Protein AF-A0AA88XPP2-F1 (afdb_monomer_lite)

pLDDT: mean 93.09, std 8.38, range [53.91, 98.62]

Sequence (97 aa):
MEKDGGGWTVIQRRMNGKVDFYRPWIDYKKGFGAVIGEHWLGNEAIHEISAHGHYEIRFDLVDFDGTKAYAKYGTFRVENEANGYRLKTSGYSGNSG

Structure (mmCIF, N/CA/C/O backbone):
data_AF-A0AA88XPP2-F1
#
_entry.id   AF-A0AA88XPP2-F1
#
loop_
_atom_site.group_PDB
_atom_site.id
_atom_site.type_symbol
_atom_site.label_atom_id
_atom_site.label_alt_id
_atom_site.label_comp_id
_atom_site.label_asym_id
_atom_site.label_entity_id
_atom_site.label_seq_id
_atom_site.pdbx_PDB_ins_code
_atom_site.Cartn_x
_atom_site.Cartn_y
_atom_site.Cartn_z
_atom_site.occupancy
_atom_site.B_iso_or_equiv
_atom_site.auth_seq_id
_atom_site.auth_comp_id
_atom_site.auth_asym_id
_atom_site.auth_atom_id
_atom_site.pdbx_PDB_model_num
ATOM 1 N N . MET A 1 1 ? -14.441 10.832 -0.614 1.00 53.91 1 MET A N 1
ATOM 2 C CA . MET A 1 1 ? -13.121 11.442 -0.345 1.00 53.91 1 MET A CA 1
ATOM 3 C C . MET A 1 1 ? -13.016 11.947 1.103 1.00 53.91 1 MET A C 1
ATOM 5 O O . MET A 1 1 ? -12.198 12.809 1.367 1.00 53.91 1 MET A O 1
ATOM 9 N N . GLU A 1 2 ? -13.778 11.399 2.063 1.00 61.78 2 GLU A N 1
ATOM 10 C CA . GLU A 1 2 ? -13.967 12.034 3.388 1.00 61.78 2 GLU A CA 1
ATOM 11 C C . GLU A 1 2 ? -13.645 11.109 4.578 1.00 61.78 2 GLU A C 1
ATOM 13 O O . GLU A 1 2 ? -14.231 11.239 5.648 1.00 61.78 2 GLU A O 1
ATOM 18 N N . LYS A 1 3 ? -12.739 10.136 4.423 1.00 67.44 3 LYS A N 1
ATOM 19 C CA . LYS A 1 3 ? -12.227 9.404 5.595 1.00 67.44 3 LYS A CA 1
ATOM 20 C C . LYS A 1 3 ? -11.094 10.198 6.234 1.00 67.44 3 LYS A C 1
ATOM 22 O O . LYS A 1 3 ? -10.218 10.660 5.511 1.00 67.44 3 LYS A O 1
ATOM 27 N N . ASP A 1 4 ? -11.134 10.357 7.555 1.00 69.62 4 ASP A N 1
ATOM 28 C CA . ASP A 1 4 ? -10.114 11.040 8.367 1.00 69.62 4 ASP A CA 1
ATOM 29 C C . ASP A 1 4 ? -9.651 12.397 7.801 1.00 69.62 4 ASP A C 1
ATOM 31 O O . ASP A 1 4 ? -8.460 12.669 7.718 1.00 69.62 4 ASP A O 1
ATOM 35 N N . GLY A 1 5 ? -10.584 13.245 7.360 1.00 79.50 5 GLY A N 1
ATOM 36 C CA . GLY A 1 5 ? -10.249 14.570 6.815 1.00 79.50 5 GLY A CA 1
ATOM 37 C C . GLY A 1 5 ? -9.778 14.583 5.353 1.00 79.50 5 GLY A C 1
ATOM 38 O O . GLY A 1 5 ? -9.497 15.654 4.822 1.00 79.50 5 GLY A O 1
ATOM 39 N N . GLY A 1 6 ? -9.759 13.434 4.668 1.00 84.75 6 GLY A N 1
ATOM 40 C CA . GLY A 1 6 ? -9.410 13.344 3.247 1.00 84.75 6 GLY A CA 1
ATOM 41 C C . GLY A 1 6 ? -7.899 13.295 2.991 1.00 84.75 6 GLY A C 1
ATOM 42 O O . GLY A 1 6 ? -7.127 12.919 3.862 1.00 84.75 6 GLY A O 1
ATOM 43 N N . GLY A 1 7 ? -7.473 13.589 1.757 1.00 88.19 7 GLY A N 1
ATOM 44 C CA . GLY A 1 7 ? -6.050 13.556 1.367 1.00 88.19 7 GLY A CA 1
ATOM 45 C C . GLY A 1 7 ? -5.457 12.157 1.142 1.00 88.19 7 GLY A C 1
ATOM 46 O O . GLY A 1 7 ? -4.266 12.027 0.874 1.00 88.19 7 GLY A O 1
ATOM 47 N N . TRP A 1 8 ? -6.279 11.109 1.218 1.00 92.69 8 TRP A N 1
ATOM 48 C CA . TRP A 1 8 ? -5.837 9.727 1.045 1.00 92.69 8 TRP A CA 1
ATOM 49 C C . TRP A 1 8 ? -5.696 9.330 -0.422 1.00 92.69 8 TRP A C 1
ATOM 51 O O . TRP A 1 8 ? -6.671 9.335 -1.179 1.00 92.69 8 TRP A O 1
ATOM 61 N N . THR A 1 9 ? -4.503 8.870 -0.786 1.00 94.00 9 THR A N 1
ATOM 62 C CA . THR A 1 9 ? -4.272 8.127 -2.028 1.00 94.00 9 THR A CA 1
ATOM 63 C C . THR A 1 9 ? -4.614 6.658 -1.808 1.00 94.00 9 THR A C 1
ATOM 65 O O . THR A 1 9 ? -4.023 5.989 -0.961 1.00 94.00 9 THR A O 1
ATOM 68 N N . VAL A 1 10 ? -5.562 6.131 -2.582 1.00 95.62 10 VAL A N 1
ATOM 69 C CA . VAL A 1 10 ? -5.912 4.706 -2.542 1.00 95.62 10 VAL A CA 1
ATOM 70 C C . VAL A 1 10 ? -4.886 3.930 -3.363 1.00 95.62 10 VAL A C 1
ATOM 72 O O . VAL A 1 10 ? -4.827 4.087 -4.577 1.00 95.62 10 VAL A O 1
ATOM 75 N N . ILE A 1 11 ? -4.075 3.104 -2.698 1.00 96.56 11 ILE A N 1
ATOM 76 C CA . ILE A 1 11 ? -3.053 2.278 -3.365 1.00 96.56 11 ILE A CA 1
ATOM 77 C C . ILE A 1 11 ? -3.555 0.868 -3.712 1.00 96.56 11 ILE A C 1
ATOM 79 O O . ILE A 1 11 ? -2.994 0.195 -4.576 1.00 96.56 11 ILE A O 1
ATOM 83 N N . GLN A 1 12 ? -4.611 0.411 -3.034 1.00 97.56 12 GLN A N 1
ATOM 84 C CA . GLN A 1 12 ? -5.254 -0.878 -3.258 1.00 97.56 12 GLN A CA 1
ATOM 85 C C . GLN A 1 12 ? -6.739 -0.782 -2.926 1.00 97.56 12 GLN A C 1
ATOM 87 O O . GLN A 1 12 ? -7.121 -0.103 -1.970 1.00 97.56 12 GLN A O 1
ATOM 92 N N . ARG A 1 13 ? -7.576 -1.488 -3.693 1.00 96.81 13 ARG A N 1
ATOM 93 C CA . ARG A 1 13 ? -8.989 -1.672 -3.348 1.00 96.81 13 ARG A CA 1
ATOM 94 C C . ARG A 1 13 ? -9.498 -3.056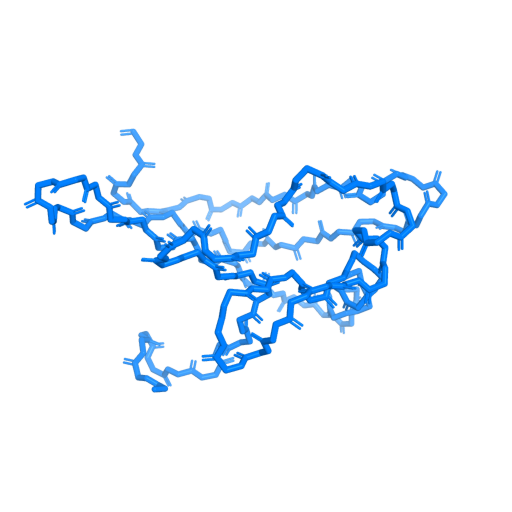 -3.737 1.00 96.81 13 ARG A C 1
ATOM 96 O O . ARG A 1 13 ? -9.310 -3.485 -4.874 1.00 96.81 13 ARG A O 1
ATOM 103 N N . ARG A 1 14 ? -10.225 -3.705 -2.820 1.00 95.62 14 ARG A N 1
ATOM 104 C CA . ARG A 1 14 ? -11.078 -4.887 -3.062 1.00 95.62 14 ARG A CA 1
ATOM 105 C C . ARG A 1 14 ? -12.514 -4.557 -2.679 1.00 95.62 14 ARG A C 1
ATOM 107 O O . ARG A 1 14 ? -12.733 -3.826 -1.718 1.00 95.62 14 ARG A O 1
ATOM 114 N N . MET A 1 15 ? -13.483 -5.050 -3.442 1.00 92.88 15 MET A N 1
ATOM 115 C CA . MET A 1 15 ? -14.903 -4.823 -3.154 1.00 92.88 15 MET A CA 1
ATOM 116 C C . MET A 1 15 ? -15.858 -5.883 -3.709 1.00 92.88 15 MET A C 1
ATOM 118 O O . MET A 1 15 ? -16.936 -6.051 -3.156 1.00 92.88 15 MET A O 1
ATOM 122 N N . ASN A 1 16 ? -15.529 -6.543 -4.822 1.00 91.88 16 ASN A N 1
ATOM 123 C CA . ASN A 1 16 ? -16.471 -7.432 -5.516 1.00 91.88 16 ASN A CA 1
ATOM 124 C C . ASN A 1 16 ? -15.819 -8.637 -6.211 1.00 91.88 16 ASN A C 1
ATOM 126 O O . ASN A 1 16 ? -16.537 -9.437 -6.803 1.00 91.88 16 ASN A O 1
ATOM 130 N N . GLY A 1 17 ? -14.492 -8.774 -6.153 1.00 92.44 17 GLY A N 1
ATOM 131 C CA . GLY A 1 17 ? -13.764 -9.921 -6.694 1.00 92.44 17 GLY A CA 1
ATOM 132 C C . GLY A 1 17 ? -13.711 -9.987 -8.221 1.00 92.44 17 GLY A C 1
ATOM 133 O O . GLY A 1 17 ? -13.426 -11.051 -8.761 1.00 92.44 17 GLY A O 1
ATOM 134 N N . LYS A 1 18 ? -13.995 -8.887 -8.930 1.00 94.00 18 LYS A N 1
ATOM 135 C CA . LYS A 1 18 ? -13.970 -8.846 -10.402 1.00 94.00 18 LYS A CA 1
ATOM 136 C C . LYS A 1 18 ? -12.561 -8.792 -10.980 1.00 94.00 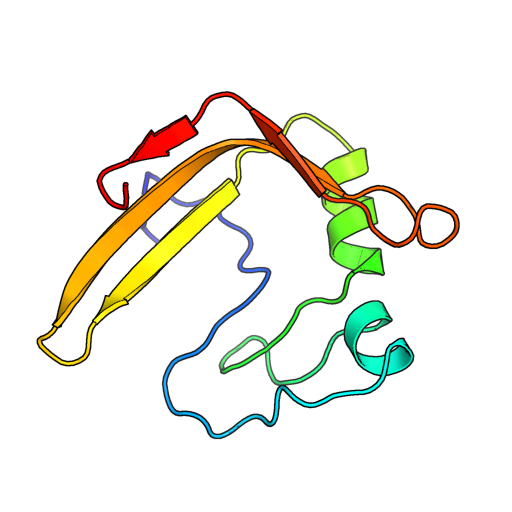18 LYS A C 1
ATOM 138 O O . LYS A 1 18 ? -12.375 -9.132 -12.146 1.00 94.00 18 LYS A O 1
ATOM 143 N N . VAL A 1 19 ? -11.584 -8.325 -10.209 1.00 96.06 19 VAL A N 1
ATOM 144 C CA . VAL A 1 19 ? -10.187 -8.272 -10.638 1.00 96.06 19 VAL A CA 1
ATOM 145 C C . VAL A 1 19 ? -9.434 -9.441 -10.027 1.00 96.06 19 VAL A C 1
ATOM 147 O O . VAL A 1 19 ? -9.457 -9.646 -8.815 1.00 96.06 19 VAL A O 1
ATOM 150 N N . ASP A 1 20 ? -8.744 -10.197 -10.878 1.00 96.38 20 ASP A N 1
ATOM 151 C CA . ASP A 1 20 ? -7.820 -11.235 -10.437 1.00 96.38 20 ASP A CA 1
ATOM 152 C C . ASP A 1 20 ? -6.547 -10.604 -9.849 1.00 96.38 20 ASP A C 1
ATOM 154 O O . ASP A 1 20 ? -5.890 -9.792 -10.508 1.00 96.38 20 ASP A O 1
ATOM 158 N N . PHE A 1 21 ? -6.221 -10.983 -8.611 1.00 97.50 21 PHE A N 1
ATOM 159 C CA . PHE A 1 21 ? -5.022 -10.565 -7.876 1.00 97.50 21 PHE A CA 1
ATOM 160 C C . PHE A 1 21 ? -3.933 -11.648 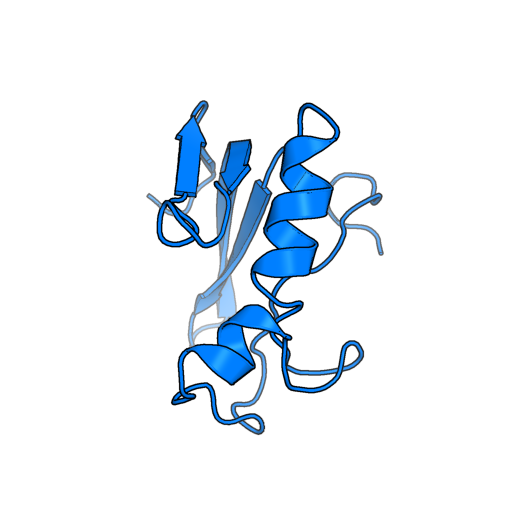-7.866 1.00 97.50 21 PHE A C 1
ATOM 162 O O . PHE A 1 21 ? -2.835 -11.407 -7.361 1.00 97.50 21 PHE A O 1
ATOM 169 N N . TYR A 1 22 ? -4.188 -12.826 -8.438 1.00 97.69 22 TYR A N 1
ATOM 170 C CA . TYR A 1 22 ? -3.162 -13.832 -8.673 1.00 97.69 22 TYR A CA 1
ATOM 171 C C . TYR A 1 22 ? -2.363 -13.464 -9.930 1.00 97.69 22 TYR A C 1
ATOM 173 O O . TYR A 1 22 ? -2.616 -13.930 -11.038 1.00 97.69 22 TYR A O 1
ATOM 181 N N . ARG A 1 23 ? -1.418 -12.537 -9.755 1.00 97.38 23 ARG A N 1
ATOM 182 C CA . ARG A 1 23 ? -0.671 -11.897 -10.843 1.00 97.38 23 ARG A CA 1
ATOM 183 C C . ARG A 1 23 ? 0.841 -12.087 -10.699 1.00 97.38 23 ARG A C 1
ATOM 185 O O . ARG A 1 23 ? 1.336 -12.168 -9.573 1.00 97.38 23 ARG A O 1
ATOM 192 N N . PRO A 1 24 ? 1.591 -12.127 -11.814 1.00 98.31 24 PRO A N 1
ATOM 193 C CA . PRO A 1 24 ? 3.0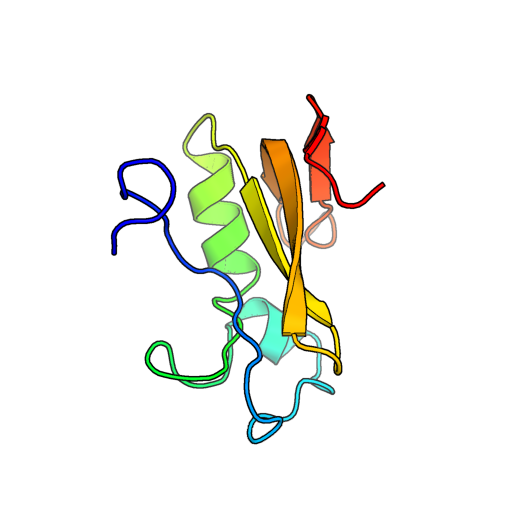49 -12.169 -11.789 1.00 98.31 24 PRO A CA 1
ATOM 194 C C . PRO A 1 24 ? 3.661 -10.884 -11.209 1.00 98.31 24 PRO A C 1
ATOM 196 O O . PRO A 1 24 ? 3.028 -9.830 -11.148 1.00 98.31 24 PRO A O 1
ATOM 199 N N . TRP A 1 25 ? 4.947 -10.960 -10.853 1.00 98.19 25 TRP A N 1
ATOM 200 C CA . TRP A 1 25 ? 5.728 -9.842 -10.302 1.00 98.19 25 TRP A CA 1
ATOM 201 C C . TRP A 1 25 ? 5.608 -8.550 -11.116 1.00 98.19 25 TRP A C 1
ATOM 203 O O . TRP A 1 25 ? 5.413 -7.474 -10.557 1.00 98.19 25 TRP A O 1
ATOM 213 N N . ILE A 1 26 ? 5.701 -8.661 -12.444 1.00 98.44 26 ILE A N 1
ATOM 214 C CA . ILE A 1 26 ? 5.703 -7.502 -13.340 1.00 98.44 26 ILE A CA 1
ATOM 215 C C . ILE A 1 26 ? 4.399 -6.698 -13.269 1.00 98.44 26 ILE A C 1
ATOM 217 O O . ILE A 1 26 ? 4.434 -5.472 -13.376 1.00 98.44 26 ILE A O 1
ATOM 221 N N . ASP A 1 27 ? 3.272 -7.367 -13.029 1.00 98.44 27 ASP A N 1
ATOM 222 C CA . ASP A 1 27 ? 1.972 -6.718 -12.882 1.00 98.44 27 ASP A CA 1
ATOM 223 C C . ASP A 1 27 ? 1.886 -6.018 -11.525 1.00 98.44 27 ASP A C 1
ATOM 225 O O . ASP A 1 27 ? 1.448 -4.876 -11.449 1.00 98.44 27 ASP A O 1
ATOM 229 N N . TYR A 1 28 ? 2.379 -6.641 -10.451 1.00 98.50 28 TYR A N 1
ATOM 230 C CA . TYR A 1 28 ? 2.461 -5.983 -9.143 1.00 98.50 28 TYR A CA 1
ATOM 231 C C . TYR A 1 28 ? 3.405 -4.784 -9.144 1.00 98.50 28 TYR A C 1
ATOM 233 O O . TYR A 1 28 ? 3.112 -3.786 -8.491 1.00 98.50 28 TYR A O 1
ATOM 241 N N . LYS A 1 29 ? 4.502 -4.840 -9.905 1.00 98.44 29 LYS A N 1
ATOM 242 C CA . LYS A 1 29 ? 5.397 -3.699 -10.119 1.00 98.44 29 LYS A CA 1
ATOM 243 C C . LYS A 1 29 ? 4.677 -2.534 -10.800 1.00 98.44 29 LYS A C 1
ATOM 245 O O . LYS A 1 29 ? 4.743 -1.414 -10.297 1.00 98.44 29 LYS A O 1
ATOM 250 N N . LYS A 1 30 ? 4.000 -2.799 -11.923 1.00 98.38 30 LYS A N 1
ATOM 251 C CA . LYS A 1 30 ? 3.358 -1.774 -12.768 1.00 98.38 30 LYS A CA 1
ATOM 252 C C . LYS A 1 30 ? 1.998 -1.297 -12.258 1.00 98.38 30 LYS A C 1
ATOM 254 O O . LYS A 1 30 ? 1.588 -0.196 -12.601 1.00 98.38 30 LYS A O 1
ATOM 259 N N . GLY A 1 31 ? 1.313 -2.118 -11.471 1.00 98.31 31 GLY A N 1
ATOM 260 C CA . GLY A 1 31 ? -0.089 -1.927 -11.123 1.00 98.31 31 GLY A CA 1
ATOM 261 C C . GLY A 1 31 ? -1.034 -2.605 -12.115 1.00 98.31 31 GLY A C 1
ATOM 262 O O . GLY A 1 31 ? -0.683 -2.902 -13.258 1.00 98.31 31 GLY A O 1
ATOM 263 N N . PHE A 1 32 ? -2.252 -2.878 -11.655 1.00 98.38 32 PHE A N 1
ATOM 264 C CA . PHE A 1 32 ? -3.305 -3.520 -12.441 1.00 98.38 32 PHE A CA 1
ATOM 265 C C . PHE A 1 32 ? -4.696 -3.187 -11.895 1.00 98.38 32 PHE A C 1
ATOM 267 O O . PHE A 1 32 ? -4.853 -2.729 -10.763 1.00 98.38 32 PHE A O 1
ATOM 274 N N . GLY A 1 33 ? -5.727 -3.467 -12.694 1.00 97.00 33 GLY A N 1
ATOM 275 C CA . GLY A 1 33 ? -7.116 -3.140 -12.375 1.00 97.00 33 GLY A CA 1
ATOM 276 C C . GLY A 1 33 ? -7.492 -1.718 -12.790 1.00 97.00 33 GLY A C 1
ATOM 277 O O . GLY A 1 33 ? -6.852 -1.120 -13.652 1.00 97.00 33 GLY A O 1
ATOM 278 N N . ALA A 1 34 ? -8.562 -1.188 -12.201 1.00 93.94 34 ALA A N 1
ATOM 279 C CA . ALA A 1 34 ? -9.074 0.144 -12.511 1.00 93.94 34 ALA A CA 1
ATOM 280 C C . ALA A 1 34 ? -9.173 0.985 -11.237 1.00 93.94 34 ALA A C 1
ATOM 282 O O . ALA A 1 34 ? -9.779 0.555 -10.260 1.00 93.94 34 ALA A O 1
ATOM 283 N N . VAL A 1 35 ? -8.645 2.210 -11.257 1.00 88.88 35 VAL A N 1
ATOM 284 C CA . VAL A 1 35 ? -8.617 3.111 -10.084 1.00 88.88 35 VAL A CA 1
ATOM 285 C C . VAL A 1 35 ? -10.010 3.476 -9.555 1.00 88.88 35 VAL A C 1
ATOM 287 O O . VAL A 1 35 ? -10.193 3.692 -8.360 1.00 88.88 35 VAL A O 1
ATOM 290 N N . ILE A 1 36 ? -11.024 3.468 -10.428 1.00 90.38 36 ILE A N 1
ATOM 291 C CA . ILE A 1 36 ? -12.439 3.632 -10.048 1.00 90.38 36 ILE A CA 1
ATOM 292 C C . ILE A 1 36 ? -13.026 2.380 -9.367 1.00 90.38 36 ILE A C 1
ATOM 294 O O . ILE A 1 36 ? -14.098 2.433 -8.766 1.00 90.38 36 ILE A O 1
ATOM 298 N N . GLY A 1 37 ? -12.326 1.252 -9.480 1.00 93.75 37 GLY A N 1
ATOM 299 C CA . GLY A 1 37 ? -12.746 -0.094 -9.129 1.00 93.75 37 GLY A CA 1
ATOM 300 C C . GLY A 1 37 ? -11.733 -0.816 -8.232 1.00 93.75 37 GLY A C 1
ATOM 301 O O . GLY A 1 37 ? -11.075 -0.213 -7.380 1.00 93.75 37 GLY A O 1
ATOM 302 N N . GLU A 1 38 ? -11.647 -2.137 -8.400 1.00 97.25 38 GLU A N 1
ATOM 303 C CA . GLU A 1 38 ? -10.597 -2.938 -7.773 1.00 97.25 38 GLU A CA 1
ATOM 304 C C . GLU A 1 38 ? -9.284 -2.730 -8.520 1.00 97.25 38 GLU A C 1
ATOM 306 O O . GLU A 1 38 ? -9.249 -2.774 -9.753 1.00 97.25 38 GLU A O 1
ATOM 311 N N . HIS A 1 39 ? -8.212 -2.484 -7.776 1.00 98.00 39 HIS A N 1
ATOM 312 C CA . HIS A 1 39 ? -6.900 -2.243 -8.359 1.00 98.00 39 HIS A CA 1
ATOM 313 C C . HIS A 1 39 ? -5.774 -2.428 -7.349 1.00 98.00 39 HIS A C 1
ATOM 315 O O . HIS A 1 39 ? -5.990 -2.449 -6.133 1.00 98.00 39 HIS A O 1
ATOM 321 N N . TRP A 1 40 ? -4.572 -2.510 -7.907 1.00 98.38 40 TRP A N 1
ATOM 322 C CA . TRP A 1 40 ? -3.294 -2.306 -7.252 1.00 98.38 40 TRP A CA 1
ATOM 323 C C . TRP A 1 40 ? -2.568 -1.180 -7.989 1.00 98.38 40 TRP A C 1
ATOM 325 O O . TRP A 1 40 ? -2.410 -1.260 -9.206 1.00 98.38 40 TRP A O 1
ATOM 335 N N . LEU A 1 41 ? -2.145 -0.134 -7.279 1.00 97.94 41 LEU A N 1
ATOM 336 C CA . LEU A 1 41 ? -1.518 1.045 -7.890 1.00 97.94 41 LEU A CA 1
ATOM 337 C C . LEU A 1 41 ? -0.173 0.722 -8.558 1.00 97.94 41 LEU A C 1
ATOM 339 O O . LEU A 1 41 ? 0.186 1.361 -9.540 1.00 97.94 41 LEU A O 1
ATOM 343 N N . GLY A 1 42 ? 0.538 -0.284 -8.049 1.00 98.44 42 GLY A N 1
ATOM 344 C CA . GLY A 1 42 ? 1.859 -0.681 -8.528 1.00 98.44 42 GLY A CA 1
ATOM 345 C C . GLY A 1 42 ? 2.946 -0.401 -7.500 1.00 98.44 42 GLY A C 1
ATOM 346 O O . GLY A 1 42 ? 3.004 0.679 -6.918 1.00 98.44 42 GLY A O 1
ATOM 347 N N . ASN A 1 43 ? 3.819 -1.378 -7.269 1.00 98.62 43 ASN A N 1
ATOM 348 C CA . ASN A 1 43 ? 4.872 -1.279 -6.264 1.00 98.62 43 ASN A CA 1
ATOM 349 C C . ASN A 1 43 ? 5.864 -0.158 -6.578 1.00 98.62 43 ASN A C 1
ATOM 351 O O . ASN A 1 43 ? 6.346 0.474 -5.646 1.00 98.62 43 ASN A O 1
ATOM 355 N N . GLU A 1 44 ? 6.138 0.112 -7.859 1.00 98.50 44 GLU A N 1
ATOM 356 C CA . GLU A 1 44 ? 7.035 1.207 -8.245 1.00 98.50 44 GLU A CA 1
ATOM 357 C C . GLU A 1 44 ? 6.439 2.563 -7.856 1.00 98.50 44 GLU A C 1
ATOM 359 O O . GLU A 1 44 ? 7.075 3.341 -7.154 1.00 98.50 44 GLU A O 1
ATOM 364 N N . ALA A 1 45 ? 5.171 2.800 -8.200 1.00 97.81 45 ALA A N 1
ATOM 365 C CA . ALA A 1 45 ? 4.473 4.028 -7.830 1.00 97.81 45 ALA A CA 1
ATOM 366 C C . ALA A 1 45 ? 4.350 4.184 -6.304 1.00 97.81 45 ALA A C 1
ATOM 368 O O . ALA A 1 45 ? 4.538 5.272 -5.763 1.00 97.81 45 ALA A O 1
ATOM 369 N N . ILE A 1 46 ? 4.064 3.094 -5.584 1.00 97.94 46 ILE A N 1
ATOM 370 C CA . ILE A 1 46 ? 3.987 3.102 -4.116 1.00 97.94 46 ILE A CA 1
ATOM 371 C C . ILE A 1 46 ? 5.364 3.390 -3.496 1.00 97.94 46 ILE A C 1
ATOM 373 O O . ILE A 1 46 ? 5.453 4.169 -2.541 1.00 97.94 46 ILE A O 1
ATOM 377 N N . HIS A 1 47 ? 6.432 2.787 -4.030 1.00 98.06 47 HIS A N 1
ATOM 378 C CA . HIS A 1 47 ? 7.806 3.073 -3.629 1.00 98.06 47 HIS A CA 1
ATOM 379 C C . HIS A 1 47 ? 8.110 4.556 -3.806 1.00 98.06 47 HIS A C 1
ATOM 381 O O . HIS A 1 47 ? 8.462 5.203 -2.822 1.00 98.06 47 HIS A O 1
ATOM 387 N N . GLU A 1 48 ? 7.895 5.097 -5.009 1.00 97.19 48 GLU A N 1
ATOM 388 C CA . GLU A 1 48 ? 8.111 6.509 -5.309 1.00 97.19 48 GLU A CA 1
ATOM 389 C C . GLU A 1 48 ? 7.356 7.385 -4.309 1.00 97.19 48 GLU A C 1
ATOM 391 O O . GLU A 1 48 ? 7.995 8.134 -3.576 1.00 97.19 48 GLU A O 1
ATOM 396 N N . ILE A 1 49 ? 6.034 7.237 -4.172 1.00 95.81 49 ILE A N 1
ATOM 397 C CA . ILE A 1 49 ? 5.224 8.035 -3.233 1.00 95.81 49 ILE A CA 1
ATOM 398 C C . ILE A 1 49 ? 5.810 7.979 -1.819 1.00 95.81 49 ILE A C 1
ATOM 400 O O . ILE A 1 49 ? 6.118 9.012 -1.233 1.00 95.81 49 ILE A O 1
ATOM 404 N N . SER A 1 50 ? 6.025 6.777 -1.284 1.00 96.00 50 SER A N 1
ATOM 405 C CA . SER A 1 50 ? 6.498 6.603 0.094 1.00 96.00 50 SER A CA 1
ATOM 406 C C . SER A 1 50 ? 7.957 7.031 0.310 1.00 96.00 50 SER A C 1
ATOM 408 O O . SER A 1 50 ? 8.386 7.249 1.446 1.00 96.00 50 SER A O 1
ATOM 410 N N . ALA A 1 51 ? 8.740 7.160 -0.764 1.00 94.81 51 ALA A N 1
ATOM 411 C CA . ALA A 1 51 ? 10.120 7.615 -0.708 1.00 94.81 51 ALA A CA 1
ATOM 412 C C . ALA A 1 51 ? 10.239 9.142 -0.592 1.00 94.81 51 ALA A C 1
ATOM 414 O O . ALA A 1 51 ? 11.205 9.606 0.020 1.00 94.81 51 ALA A O 1
ATOM 415 N N . HIS A 1 52 ? 9.266 9.895 -1.125 1.00 93.44 52 HIS A N 1
ATOM 416 C CA . HIS A 1 52 ? 9.285 11.363 -1.206 1.00 93.44 52 HIS A CA 1
ATOM 417 C C . HIS A 1 52 ? 9.081 12.080 0.137 1.00 93.44 52 HIS A C 1
ATOM 419 O O . HIS A 1 52 ? 9.322 13.282 0.228 1.00 93.44 52 HIS A O 1
ATOM 425 N N . GLY A 1 53 ? 8.648 11.382 1.186 1.00 90.88 53 GLY A N 1
ATOM 426 C CA . GLY A 1 53 ? 8.401 12.019 2.473 1.00 90.88 53 GLY A CA 1
ATOM 427 C C . GLY A 1 53 ? 7.932 11.060 3.555 1.00 90.88 53 GLY A C 1
ATOM 428 O O . GLY A 1 53 ? 8.031 9.841 3.430 1.00 90.88 53 GLY A O 1
ATOM 429 N N . HIS A 1 54 ? 7.418 11.640 4.635 1.00 92.94 54 HIS A N 1
ATOM 430 C CA . HIS A 1 54 ? 6.766 10.894 5.701 1.00 92.94 54 HIS A CA 1
ATOM 431 C C . HIS A 1 54 ? 5.286 10.728 5.376 1.00 92.94 54 HIS A C 1
ATOM 433 O O . HIS A 1 54 ? 4.543 11.706 5.337 1.00 92.94 54 HIS A O 1
ATOM 439 N N . TYR A 1 55 ? 4.876 9.482 5.165 1.00 94.62 55 TYR A N 1
ATOM 440 C CA . TYR A 1 55 ? 3.490 9.116 4.917 1.00 94.62 55 TYR A CA 1
ATOM 441 C C . TYR A 1 55 ? 2.988 8.170 6.000 1.00 94.62 55 TYR A C 1
ATOM 443 O O . TYR A 1 55 ? 3.730 7.323 6.506 1.00 94.62 55 TYR A O 1
ATOM 451 N N . GLU A 1 56 ? 1.706 8.302 6.312 1.00 94.88 56 GLU A N 1
ATOM 452 C CA . GLU A 1 56 ? 0.948 7.305 7.053 1.00 94.88 56 GLU A CA 1
ATOM 453 C C . GLU A 1 56 ? 0.207 6.375 6.090 1.00 94.88 56 GLU A C 1
ATOM 455 O O . GLU A 1 56 ? -0.134 6.755 4.968 1.00 94.88 56 GLU A O 1
ATOM 460 N N . ILE A 1 57 ? -0.054 5.146 6.533 1.00 95.56 57 ILE A N 1
ATOM 461 C CA . ILE A 1 57 ? -0.901 4.197 5.807 1.00 95.56 57 ILE A CA 1
ATOM 462 C C . ILE A 1 57 ? -2.056 3.750 6.688 1.00 95.56 57 ILE A C 1
ATOM 464 O O . ILE A 1 57 ? -1.890 3.506 7.885 1.00 95.56 57 ILE A O 1
ATOM 468 N N . ARG A 1 58 ? -3.230 3.626 6.074 1.00 95.25 58 ARG A N 1
ATOM 469 C CA . ARG A 1 58 ? -4.444 3.116 6.697 1.00 95.25 58 ARG A CA 1
ATOM 470 C C . ARG A 1 58 ? -5.002 1.968 5.863 1.00 95.25 58 ARG A C 1
ATOM 472 O O . ARG A 1 58 ? -5.198 2.107 4.659 1.00 95.25 58 ARG A O 1
ATOM 479 N N . PHE A 1 59 ? -5.286 0.856 6.523 1.00 94.44 59 PHE A N 1
ATOM 480 C CA . PHE A 1 59 ? -5.992 -0.291 5.972 1.00 94.44 59 PHE A CA 1
ATOM 481 C C . PHE A 1 59 ? -7.398 -0.292 6.551 1.00 94.44 59 PHE A C 1
ATOM 483 O O . PHE A 1 59 ? -7.552 -0.387 7.764 1.00 94.44 59 PHE A O 1
ATOM 490 N N . ASP A 1 60 ? -8.415 -0.168 5.705 1.00 94.69 60 ASP A N 1
ATOM 491 C CA . ASP A 1 60 ? -9.807 -0.351 6.107 1.00 94.69 60 ASP A CA 1
ATOM 492 C C . ASP A 1 60 ? -10.282 -1.739 5.671 1.00 94.69 60 ASP A C 1
ATOM 494 O O . ASP A 1 60 ? -10.135 -2.120 4.508 1.00 94.69 60 ASP A O 1
ATOM 498 N N . LEU A 1 61 ? -10.878 -2.473 6.604 1.00 92.81 61 LEU A N 1
ATOM 499 C CA . LEU A 1 61 ? -11.352 -3.839 6.430 1.00 92.81 61 LEU A CA 1
ATOM 500 C C . LEU A 1 61 ? -12.850 -3.896 6.722 1.00 92.81 61 LEU A C 1
ATOM 502 O O . LEU A 1 61 ? -13.350 -3.203 7.611 1.00 92.81 61 LEU A O 1
ATOM 506 N N . VAL A 1 62 ? -13.557 -4.727 5.965 1.00 92.62 62 VAL A N 1
ATOM 507 C CA . VAL A 1 62 ? -14.963 -5.057 6.201 1.00 92.62 62 VAL A CA 1
ATOM 508 C C . VAL A 1 62 ? -15.081 -6.572 6.132 1.00 92.62 62 VAL A C 1
ATOM 510 O O . VAL A 1 62 ? -14.619 -7.161 5.153 1.00 92.62 62 VAL A O 1
ATOM 513 N N . ASP A 1 63 ? -15.629 -7.193 7.173 1.00 89.50 63 ASP A N 1
ATOM 514 C CA . ASP A 1 63 ? -15.914 -8.630 7.166 1.00 89.50 63 ASP A CA 1
ATOM 515 C C . ASP A 1 63 ? -17.204 -8.949 6.383 1.00 89.50 63 ASP A C 1
ATOM 517 O O . ASP A 1 63 ? -17.860 -8.064 5.825 1.00 89.50 63 ASP A O 1
ATOM 521 N N . PHE A 1 64 ? -17.563 -10.232 6.310 1.00 86.81 64 PHE A N 1
ATOM 522 C CA . PHE A 1 64 ? -18.765 -10.671 5.595 1.00 86.81 64 PHE A CA 1
ATOM 523 C C . PHE A 1 64 ? -20.073 -10.232 6.269 1.00 86.81 64 PHE A C 1
ATOM 525 O O . PHE A 1 64 ? -21.081 -10.090 5.578 1.00 86.81 64 PHE A O 1
ATOM 532 N N . ASP A 1 65 ? -20.040 -9.964 7.575 1.00 91.50 65 ASP A N 1
ATOM 533 C CA . ASP A 1 65 ? -21.187 -9.522 8.373 1.00 91.50 65 ASP A CA 1
ATOM 534 C C . ASP A 1 65 ? -21.326 -7.984 8.394 1.00 91.50 65 ASP A C 1
ATOM 536 O O . ASP A 1 65 ? -22.268 -7.429 8.962 1.00 91.50 65 ASP A O 1
ATOM 540 N N . GLY A 1 66 ? -20.410 -7.270 7.729 1.00 88.94 66 GLY A N 1
ATOM 541 C CA . GLY A 1 66 ? -20.399 -5.814 7.612 1.00 88.94 66 GLY A CA 1
ATOM 542 C C . GLY A 1 66 ? -19.666 -5.085 8.742 1.00 88.94 66 GLY A C 1
ATOM 543 O O . GLY A 1 66 ? -19.652 -3.846 8.751 1.00 88.94 66 GLY A O 1
ATOM 544 N N . THR A 1 67 ? -19.030 -5.805 9.668 1.00 92.31 67 THR A N 1
ATOM 545 C CA . THR A 1 67 ? -18.178 -5.233 10.715 1.00 92.31 67 THR A CA 1
ATOM 546 C C . THR A 1 67 ? -16.990 -4.536 10.077 1.00 92.31 67 THR A C 1
ATOM 548 O O . THR A 1 67 ? -16.275 -5.101 9.249 1.00 92.31 67 THR A O 1
ATOM 551 N N . LYS A 1 68 ? -16.765 -3.282 10.473 1.00 92.56 68 LYS A N 1
ATOM 552 C CA . LYS A 1 68 ? -15.672 -2.455 9.959 1.00 92.56 68 LYS A CA 1
ATOM 553 C C . LYS A 1 68 ? -14.539 -2.398 10.968 1.00 92.56 68 LYS A C 1
ATOM 555 O O . LYS A 1 68 ? -14.759 -2.051 12.128 1.00 92.56 68 LYS A O 1
ATOM 560 N N . ALA A 1 69 ? -13.327 -2.634 10.494 1.00 93.75 69 ALA A N 1
ATOM 561 C CA . ALA A 1 69 ? -12.112 -2.467 11.274 1.00 93.75 69 ALA A CA 1
ATOM 562 C C . ALA A 1 69 ? -11.072 -1.677 10.477 1.00 93.75 69 ALA A C 1
ATOM 564 O O . ALA A 1 69 ? -11.173 -1.540 9.255 1.00 93.75 69 ALA A O 1
ATOM 565 N N . TYR A 1 70 ? -10.082 -1.126 11.167 1.00 94.25 70 TYR A N 1
ATOM 566 C CA . TYR A 1 70 ? -8.959 -0.465 10.531 1.00 94.25 70 TYR A CA 1
ATOM 567 C C . TYR A 1 70 ? -7.657 -0.639 11.310 1.00 94.25 70 TYR A C 1
ATOM 569 O O . TYR A 1 70 ? -7.647 -0.643 12.543 1.00 94.25 70 TYR A O 1
ATOM 577 N N . ALA A 1 71 ? -6.563 -0.686 10.553 1.00 94.44 71 ALA A N 1
ATOM 578 C CA . ALA A 1 71 ? -5.194 -0.564 11.037 1.00 94.44 71 ALA A CA 1
ATOM 579 C C . ALA A 1 71 ? -4.581 0.699 10.442 1.00 94.44 71 ALA A C 1
ATOM 581 O O . ALA A 1 71 ? -4.705 0.953 9.244 1.00 94.44 71 ALA A O 1
ATOM 582 N N . LYS A 1 72 ? -3.889 1.482 11.259 1.00 95.38 72 LYS A N 1
ATOM 583 C CA . LYS A 1 72 ? -3.188 2.694 10.851 1.00 95.38 72 LYS A CA 1
ATOM 584 C C . LYS A 1 72 ? -1.752 2.649 11.358 1.00 95.38 72 LYS A C 1
ATOM 586 O O . LYS A 1 72 ? -1.513 2.308 12.511 1.00 95.38 72 LYS A O 1
ATOM 591 N N . TYR A 1 73 ? -0.807 3.023 10.506 1.00 95.56 73 TYR A N 1
ATOM 592 C CA . TYR A 1 73 ? 0.609 3.131 10.848 1.00 95.56 73 TYR A CA 1
ATOM 593 C C . TYR A 1 73 ? 1.088 4.546 10.543 1.00 95.56 73 TYR A C 1
ATOM 595 O O . TYR A 1 73 ? 0.940 5.021 9.416 1.00 95.56 73 TYR A O 1
ATOM 603 N N . GLY A 1 74 ? 1.668 5.212 11.543 1.00 94.62 74 GLY A N 1
ATOM 604 C CA . GLY A 1 74 ? 2.180 6.581 11.415 1.00 94.62 74 GLY A CA 1
ATOM 605 C C . GLY A 1 74 ? 3.444 6.705 10.559 1.00 94.62 74 GLY A C 1
ATOM 606 O O . GLY A 1 74 ? 3.833 7.806 10.187 1.00 94.62 74 GLY A O 1
ATOM 607 N N . THR A 1 75 ? 4.108 5.594 10.239 1.00 94.69 75 THR A N 1
ATOM 608 C CA . THR A 1 75 ? 5.191 5.558 9.251 1.00 94.69 75 THR A CA 1
ATOM 609 C C . THR A 1 75 ? 4.945 4.434 8.264 1.00 94.69 75 THR A C 1
ATOM 611 O O . THR A 1 75 ? 4.703 3.294 8.664 1.00 94.69 75 THR A O 1
ATOM 614 N N . PHE A 1 76 ? 5.060 4.765 6.982 1.00 96.12 76 PHE A N 1
ATOM 615 C CA . PHE A 1 76 ? 4.937 3.858 5.854 1.00 96.12 76 PHE A CA 1
ATOM 616 C C . PHE A 1 76 ? 6.046 4.129 4.839 1.00 96.12 76 PHE A C 1
ATOM 618 O O . PHE A 1 76 ? 6.188 5.249 4.348 1.00 96.12 76 PHE A O 1
ATOM 625 N N . ARG A 1 77 ? 6.825 3.096 4.514 1.00 97.00 77 ARG A N 1
ATOM 626 C CA . ARG A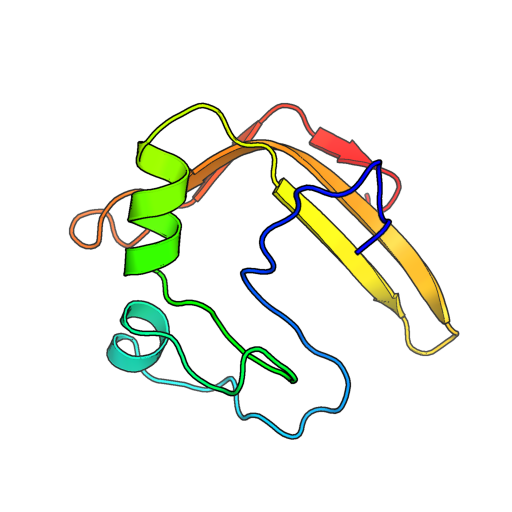 1 77 ? 7.825 3.143 3.447 1.00 97.00 77 ARG A CA 1
ATOM 627 C C . ARG A 1 77 ? 7.915 1.807 2.730 1.00 97.00 77 ARG A C 1
ATOM 629 O O . ARG A 1 77 ? 7.961 0.759 3.370 1.00 97.00 77 ARG A O 1
ATOM 636 N N . VAL A 1 78 ? 7.986 1.858 1.409 1.00 97.88 78 VAL A N 1
ATOM 637 C CA . VAL A 1 78 ? 8.276 0.713 0.547 1.00 97.88 78 VAL A CA 1
ATOM 638 C C . VAL A 1 78 ? 9.647 0.947 -0.074 1.00 97.88 78 VAL A C 1
ATOM 640 O O . VAL A 1 78 ? 9.920 2.032 -0.578 1.00 97.88 78 VAL A O 1
ATOM 643 N N . GLU A 1 79 ? 10.544 -0.029 0.029 1.00 98.12 79 GLU A N 1
ATOM 644 C CA . GLU A 1 79 ? 11.874 0.036 -0.593 1.00 98.12 79 GLU A CA 1
ATOM 645 C C . GLU A 1 79 ? 11.801 -0.174 -2.116 1.00 98.12 79 GLU A C 1
ATOM 647 O O . GLU A 1 79 ? 10.753 -0.513 -2.654 1.00 98.12 79 GLU A O 1
ATOM 652 N N . ASN A 1 80 ? 12.908 0.031 -2.828 1.00 97.81 80 ASN A N 1
ATOM 653 C CA . ASN A 1 80 ? 12.946 -0.146 -4.284 1.00 97.81 80 ASN A CA 1
ATOM 654 C C . ASN A 1 80 ? 12.886 -1.630 -4.718 1.00 97.81 80 ASN A C 1
ATOM 656 O O . ASN A 1 80 ? 12.972 -2.551 -3.898 1.00 97.81 80 ASN A O 1
ATOM 660 N N . GLU A 1 81 ? 12.794 -1.868 -6.032 1.00 98.06 81 GLU A N 1
ATOM 661 C CA . GLU A 1 81 ? 12.719 -3.221 -6.609 1.00 98.06 81 GLU A CA 1
ATOM 662 C C . GLU A 1 81 ? 13.920 -4.105 -6.243 1.00 98.06 81 GLU A C 1
ATOM 664 O O . GLU A 1 81 ? 13.745 -5.283 -5.940 1.00 98.06 81 GLU A O 1
ATOM 669 N N . ALA A 1 82 ? 15.135 -3.543 -6.209 1.00 98.12 82 ALA A N 1
ATOM 670 C CA . ALA A 1 82 ? 16.349 -4.281 -5.845 1.00 98.12 82 ALA A CA 1
ATOM 671 C C . ALA A 1 82 ? 16.298 -4.835 -4.408 1.00 98.12 82 ALA A C 1
ATOM 673 O O . ALA A 1 82 ? 16.921 -5.850 -4.107 1.00 98.12 82 ALA A O 1
ATOM 674 N N . ASN A 1 83 ? 15.521 -4.191 -3.532 1.00 98.00 83 ASN A N 1
ATOM 675 C CA . ASN A 1 83 ? 15.237 -4.642 -2.171 1.00 98.00 83 ASN A CA 1
ATOM 676 C C . ASN A 1 83 ? 13.902 -5.405 -2.059 1.00 98.00 83 ASN A C 1
ATOM 678 O O . ASN A 1 83 ? 13.401 -5.625 -0.952 1.00 98.00 83 ASN A O 1
ATOM 682 N N . GLY A 1 84 ? 13.315 -5.802 -3.191 1.00 97.62 84 GLY A N 1
ATOM 683 C CA . GLY A 1 84 ? 12.092 -6.594 -3.268 1.00 97.62 84 GLY A CA 1
ATOM 684 C C . GLY A 1 84 ? 10.836 -5.855 -2.810 1.00 97.62 84 GLY A C 1
ATOM 685 O O . GLY A 1 84 ? 9.917 -6.504 -2.320 1.00 97.62 84 GLY A O 1
ATOM 686 N N . TYR A 1 85 ? 10.803 -4.521 -2.909 1.00 98.19 85 TYR A N 1
ATOM 687 C CA . TYR A 1 85 ? 9.695 -3.696 -2.409 1.00 98.19 85 TYR A CA 1
ATOM 688 C C . TYR A 1 85 ? 9.356 -3.948 -0.931 1.00 98.19 85 TYR A C 1
ATOM 690 O O . TYR A 1 85 ? 8.193 -3.986 -0.527 1.00 98.19 85 TYR A O 1
ATOM 698 N N . ARG A 1 86 ? 10.386 -4.147 -0.097 1.00 98.00 86 ARG A N 1
ATOM 699 C CA . ARG A 1 86 ? 10.220 -4.420 1.336 1.00 98.00 86 ARG A CA 1
ATOM 700 C C . ARG A 1 86 ? 9.427 -3.308 2.028 1.00 98.00 86 ARG A C 1
ATOM 702 O O . ARG A 1 86 ? 9.817 -2.143 1.983 1.00 98.00 86 ARG A O 1
ATOM 709 N N . LEU A 1 87 ? 8.364 -3.698 2.727 1.00 96.44 87 LEU A N 1
ATOM 710 C CA . LEU A 1 87 ? 7.549 -2.811 3.552 1.00 96.44 87 LEU A CA 1
ATOM 711 C C . LEU A 1 87 ? 8.231 -2.524 4.897 1.00 96.44 87 LEU A C 1
ATOM 713 O O . LEU A 1 87 ? 8.685 -3.439 5.587 1.00 96.44 87 LEU A O 1
ATOM 717 N N . LYS A 1 88 ? 8.255 -1.252 5.289 1.00 96.12 88 LYS A N 1
ATOM 718 C CA . LYS A 1 88 ? 8.647 -0.772 6.615 1.00 96.12 88 LYS A CA 1
ATOM 719 C C . LYS A 1 88 ? 7.504 0.051 7.198 1.00 96.12 88 LYS A C 1
ATOM 721 O O . LYS A 1 88 ? 7.090 1.047 6.604 1.00 96.12 88 LYS A O 1
ATOM 726 N N . THR A 1 89 ? 7.020 -0.352 8.369 1.00 95.75 89 THR A N 1
ATOM 727 C CA . THR A 1 89 ? 5.934 0.333 9.078 1.00 95.75 89 THR A CA 1
ATOM 728 C C . THR A 1 89 ? 6.213 0.440 10.568 1.00 95.75 89 THR A C 1
ATOM 730 O O . THR A 1 89 ? 6.789 -0.472 11.160 1.00 95.75 89 THR A O 1
ATOM 733 N N . SER A 1 90 ? 5.767 1.528 11.191 1.00 95.31 90 SER A N 1
ATOM 734 C CA . SER A 1 90 ? 5.818 1.717 12.645 1.00 95.31 90 SER A CA 1
ATOM 735 C C . SER A 1 90 ? 4.682 2.630 13.121 1.00 9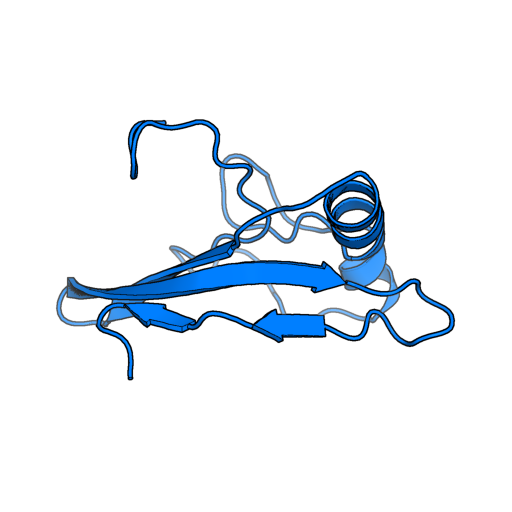5.31 90 SER A C 1
ATOM 737 O O . SER A 1 90 ? 3.951 3.203 12.309 1.00 95.31 90 SER A O 1
ATOM 739 N N . GLY A 1 91 ? 4.499 2.731 14.443 1.00 95.25 91 GLY A N 1
ATOM 740 C CA . GLY A 1 91 ? 3.443 3.557 15.036 1.00 95.25 91 GLY A CA 1
ATOM 741 C C . GLY A 1 91 ? 2.045 3.003 14.765 1.00 95.25 91 GLY A C 1
ATOM 742 O O . GLY A 1 91 ? 1.188 3.727 14.264 1.00 95.25 91 GLY A O 1
ATOM 743 N N . TYR A 1 92 ? 1.848 1.708 15.031 1.00 94.12 92 TYR A N 1
ATOM 744 C CA . TYR A 1 92 ? 0.551 1.052 14.882 1.00 94.12 92 TYR A CA 1
ATOM 745 C C . TYR A 1 92 ? -0.508 1.684 15.797 1.00 94.12 92 TYR A C 1
ATOM 747 O O . TYR A 1 92 ? -0.253 1.985 16.962 1.00 94.12 92 TYR A O 1
ATOM 755 N N . SER A 1 93 ? -1.712 1.832 15.259 1.00 92.62 93 SER A N 1
ATOM 756 C CA . SER A 1 93 ? -2.942 2.194 15.954 1.00 92.62 93 SER A CA 1
ATOM 757 C C . SER A 1 93 ? -4.131 1.607 15.193 1.00 92.62 93 SER A C 1
ATOM 759 O O . SER A 1 93 ? -4.019 1.290 14.011 1.00 92.62 93 SER A O 1
ATOM 761 N N . GLY A 1 94 ? -5.284 1.476 15.840 1.00 89.75 94 GLY A N 1
ATOM 762 C CA . GLY A 1 94 ? -6.493 0.964 15.200 1.00 89.75 94 GLY A CA 1
ATOM 763 C C . GLY A 1 94 ? -7.195 -0.091 16.036 1.00 89.75 94 GLY A C 1
ATOM 764 O O . GLY A 1 94 ? -6.795 -0.373 17.164 1.00 89.75 94 GLY A O 1
ATOM 765 N N . ASN A 1 95 ? -8.270 -0.636 15.479 1.00 86.31 95 ASN A N 1
ATOM 766 C CA . ASN A 1 95 ? -9.130 -1.623 16.130 1.00 86.31 95 ASN A CA 1
ATOM 767 C C . ASN A 1 95 ? -9.106 -2.993 15.432 1.00 86.31 95 ASN A C 1
ATOM 769 O O . ASN A 1 95 ? -9.863 -3.876 15.819 1.00 86.31 95 ASN A O 1
ATOM 773 N N . SER A 1 96 ? -8.259 -3.172 14.412 1.00 75.56 96 SER A N 1
ATOM 774 C CA . SER A 1 96 ? -7.970 -4.475 13.806 1.00 75.56 96 SER A CA 1
ATOM 775 C C . SER A 1 96 ? -6.669 -5.042 14.381 1.00 75.56 96 SER A C 1
ATOM 777 O O . SER A 1 96 ? -5.608 -4.909 13.766 1.00 75.56 96 SER A O 1
ATOM 779 N N . GLY A 1 97 ? -6.739 -5.620 15.577 1.00 56.72 97 GLY A N 1
ATOM 780 C CA . GLY A 1 97 ? -5.613 -6.252 16.266 1.00 56.72 97 GLY A CA 1
ATOM 781 C C . GLY A 1 97 ? -6.067 -7.455 17.066 1.00 56.72 97 GLY A C 1
ATOM 782 O O . GLY A 1 97 ? -7.204 -7.395 17.582 1.00 56.72 97 GLY A O 1
#

Secondary structure (DSSP, 8-state):
--STTS-----EE-SSS-S-----HHHHHH-EE-TTSSEE--HHHHHHHHHSS-EEEEEEEE-TT--EEEEEEEEEEE--GGGTT-EEEEEEEES--

InterPro domains:
  IPR002181 Fibrinogen, alpha/beta/gamma chain, C-terminal globular domain [PF00147] (1-97)
  IPR002181 Fibrinogen, alpha/beta/gamma chain, C-terminal globular domain [PS51406] (1-97)
  IPR002181 Fibrinogen, alpha/beta/gamma chain, C-terminal globular domain [SM00186] (1-97)
  IPR014716 Fibrinogen, alpha/beta/gamma chain, C-terminal globular, subdomain 1 [G3DSA:3.90.215.10] (1-97)
  IPR036056 Fibrinogen-like, C-terminal [SSF56496] (1-97)
  IPR037579 Fibrinogen/angiopoietin-like [PTHR47221] (1-97)

Organism: Pinctada imbricata (NCBI:txid66713)

Foldseek 3Di:
DPDPNDPDDDQFDDDPPPDDPPDDPVCQQCKDDDSVHGIGNHLVVQQVVLVVDFDKDKDWDADPVGDIWMKIFRGWHFHDVVVVRDIDTHDIDIDPD

Radius of gyration: 14.03 Å; chains: 1; bounding box: 38×28×30 Å